Protein AF-A0A9P1FHC2-F1 (afdb_monomer)

Nearest PDB structures (foldseek):
  2kvp-assembly1_A  TM=4.316E-01  e=1.457E+00  Mus musculus
  8i7r-assembly1_Fb  TM=2.548E-01  e=3.098E+00  Mus musculus

Secondary structure (DSSP, 8-state):
-HHHHHHHHHT-HHHHHHHHHHHHHHHHHHHT-TT-HHHHHHHHHHHHHHHHHHHHHHHHH-SS----HHHHHHHHHHHHHHHHHHHHHHHHHTT---TTHHHHHHHHHHHHHHHHHHHHHHHHSPPPPP-------------------------

Radius of gyration: 27.03 Å; Cα contacts (8 Å, |Δi|>4): 101; chains: 1; bounding box: 89×29×69 Å

Organism: NCBI:txid2562237

Foldseek 3Di:
DQVVLVVLCVVPPVLLVVLLVLLVQLLCLLPPPDPPLVVNLVSLVVNLVSLVVVVVSVLSNDPDNDDDCVQNVLSVVLNVLSVLSSVVSVCVVV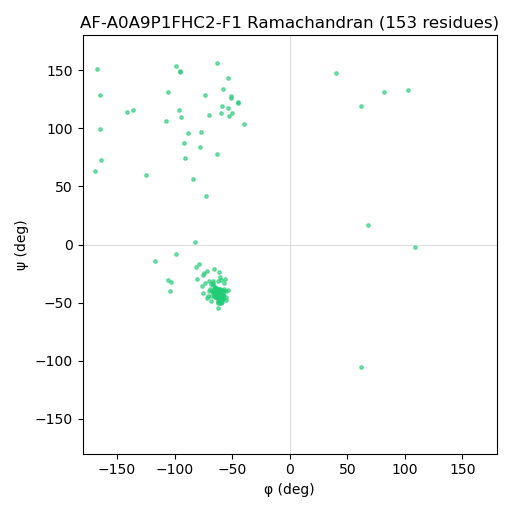VHDDPCSVVSNVCSVVSSVVVNVSSVVSSVDDPPPPPDPPPPPDPPPDDDDDDDDDDDDDD

Structure (mmCIF, N/CA/C/O backbone):
data_AF-A0A9P1FHC2-F1
#
_entry.id   AF-A0A9P1FHC2-F1
#
loop_
_atom_site.group_PDB
_atom_site.id
_atom_site.type_symbol
_atom_site.label_atom_id
_atom_site.label_alt_id
_atom_site.label_comp_id
_atom_site.label_asym_id
_atom_site.label_entity_id
_atom_site.label_seq_id
_atom_site.pdbx_PDB_ins_code
_atom_site.Cartn_x
_atom_site.Cartn_y
_atom_site.Cartn_z
_atom_site.occupancy
_atom_site.B_iso_or_equiv
_atom_site.auth_seq_id
_atom_site.auth_comp_id
_atom_site.auth_asym_id
_atom_site.auth_atom_id
_atom_site.pdbx_PDB_model_num
ATOM 1 N N . MET A 1 1 ? -4.639 -13.588 20.725 1.00 60.31 1 MET A N 1
ATOM 2 C CA . MET A 1 1 ? -4.419 -12.664 19.582 1.00 60.31 1 MET A CA 1
ATOM 3 C C . MET A 1 1 ? -5.123 -11.311 19.720 1.00 60.31 1 MET A C 1
ATOM 5 O O . MET A 1 1 ? -4.512 -10.307 19.380 1.00 60.31 1 MET A O 1
ATOM 9 N N . GLN A 1 2 ? -6.351 -11.233 20.252 1.00 72.12 2 GLN A N 1
ATOM 10 C CA . GLN A 1 2 ? -7.086 -9.958 20.374 1.00 72.12 2 GLN A CA 1
ATOM 11 C C . GLN A 1 2 ? -6.340 -8.868 21.176 1.00 72.12 2 GLN A C 1
ATOM 13 O O . GLN A 1 2 ? -6.355 -7.708 20.778 1.00 72.12 2 GLN A O 1
ATOM 18 N N . ASN A 1 3 ? -5.635 -9.229 22.256 1.00 76.62 3 ASN A N 1
ATOM 19 C CA . ASN A 1 3 ? -4.870 -8.272 23.076 1.00 76.62 3 ASN A CA 1
ATOM 20 C C . ASN A 1 3 ? -3.674 -7.656 22.329 1.00 76.62 3 ASN A C 1
ATOM 22 O O . ASN A 1 3 ? -3.350 -6.493 22.543 1.00 76.62 3 ASN A O 1
ATOM 26 N N . PHE A 1 4 ? -3.044 -8.414 21.426 1.00 78.19 4 PHE A N 1
ATOM 27 C CA . PHE A 1 4 ? -1.965 -7.911 20.574 1.00 78.19 4 PHE A CA 1
ATOM 28 C C . PHE A 1 4 ? -2.505 -6.962 19.501 1.00 78.19 4 PHE A C 1
ATOM 30 O O . PHE A 1 4 ? -1.991 -5.861 19.347 1.00 78.19 4 PHE A O 1
ATOM 37 N N . ALA A 1 5 ? -3.592 -7.344 18.821 1.00 77.62 5 ALA A N 1
ATOM 38 C CA . ALA A 1 5 ? -4.228 -6.494 17.813 1.00 77.62 5 ALA A CA 1
ATOM 39 C C . ALA A 1 5 ? -4.692 -5.151 18.401 1.00 77.62 5 ALA A C 1
ATOM 41 O O . ALA A 1 5 ? -4.514 -4.115 17.771 1.00 77.62 5 ALA A O 1
ATOM 42 N N . LYS A 1 6 ? -5.223 -5.158 19.632 1.00 76.31 6 LYS A N 1
ATOM 43 C CA . LYS A 1 6 ? -5.562 -3.929 20.362 1.00 76.31 6 LYS A CA 1
ATOM 44 C C . LYS A 1 6 ? -4.329 -3.069 20.633 1.00 76.31 6 LYS A C 1
ATOM 46 O O . LYS A 1 6 ? -4.336 -1.925 20.217 1.00 76.31 6 LYS A O 1
ATOM 51 N N . LYS A 1 7 ? -3.238 -3.632 21.173 1.00 80.19 7 LYS A N 1
ATOM 52 C CA . LYS A 1 7 ? -1.978 -2.889 21.382 1.00 80.19 7 LYS A CA 1
ATOM 53 C C . LYS A 1 7 ? -1.420 -2.270 20.096 1.00 80.19 7 LYS A C 1
ATOM 55 O O . LYS A 1 7 ? -0.939 -1.143 20.118 1.00 80.19 7 LYS A O 1
ATOM 60 N N . VAL A 1 8 ? -1.489 -2.993 18.976 1.00 78.31 8 VAL A N 1
ATOM 61 C CA . VAL A 1 8 ? -1.062 -2.473 17.665 1.00 78.31 8 VAL A CA 1
ATOM 62 C C . VAL A 1 8 ? -1.959 -1.320 17.208 1.00 78.31 8 VAL A C 1
ATOM 64 O O . VAL A 1 8 ? -1.466 -0.340 16.663 1.00 78.31 8 VAL A O 1
ATOM 67 N N . LEU A 1 9 ? -3.267 -1.403 17.458 1.00 74.56 9 LEU A N 1
ATOM 68 C CA . LEU A 1 9 ? -4.211 -0.327 17.150 1.00 74.56 9 LEU A CA 1
ATOM 69 C C . LEU A 1 9 ? -4.122 0.853 18.130 1.00 74.56 9 LEU A C 1
ATOM 71 O O . LEU A 1 9 ? -4.421 1.977 17.731 1.00 74.56 9 LEU A O 1
ATOM 75 N N . ASP A 1 10 ? -3.674 0.625 19.365 1.00 78.38 10 ASP A N 1
ATOM 76 C CA . ASP A 1 10 ? -3.486 1.656 20.394 1.00 78.38 10 ASP A CA 1
ATOM 77 C C . ASP A 1 10 ? -2.293 2.567 20.091 1.00 78.38 10 ASP A C 1
ATOM 79 O O . ASP A 1 10 ? -2.286 3.722 20.510 1.00 78.38 10 ASP A O 1
ATOM 83 N N . LEU A 1 11 ? -1.329 2.107 19.279 1.00 79.44 11 LEU A N 1
ATOM 84 C CA . LEU A 1 11 ? -0.333 2.996 18.672 1.00 79.44 11 LEU A CA 1
ATOM 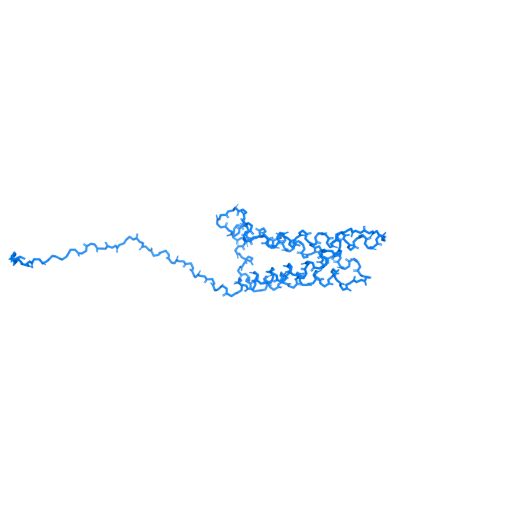85 C C . LEU A 1 11 ? -1.011 4.107 17.859 1.00 79.44 11 LEU A C 1
ATOM 87 O O . LEU A 1 11 ? -0.467 5.200 17.768 1.00 79.44 11 LEU A O 1
ATOM 91 N N . GLY A 1 12 ? -2.199 3.861 17.295 1.00 80.19 12 GLY A N 1
ATOM 92 C CA . GLY A 1 12 ? -3.038 4.876 16.669 1.00 80.19 12 GLY A CA 1
ATOM 93 C C . GLY A 1 12 ? -2.375 5.545 15.466 1.00 80.19 12 GLY A C 1
ATOM 94 O O . GLY A 1 12 ? -2.292 4.970 14.378 1.00 80.19 12 GLY A O 1
ATOM 95 N N . ALA A 1 13 ? -1.930 6.787 15.660 1.00 80.06 13 ALA A N 1
ATOM 96 C CA . ALA A 1 13 ? -1.426 7.649 14.599 1.00 80.06 13 ALA A CA 1
ATOM 97 C C . ALA A 1 13 ? -0.161 7.127 13.885 1.00 80.06 13 ALA A C 1
ATOM 99 O O . ALA A 1 13 ? -0.219 6.974 12.664 1.00 80.06 13 ALA A O 1
ATOM 100 N N . PRO A 1 14 ? 0.956 6.806 14.572 1.00 84.69 14 PRO A N 1
ATOM 101 C CA . PRO A 1 14 ? 2.167 6.267 13.943 1.00 84.69 14 PRO A CA 1
ATOM 102 C C . PRO A 1 14 ? 1.920 5.022 13.084 1.00 84.69 14 PRO A C 1
ATOM 104 O O . PRO A 1 14 ? 2.477 4.911 11.993 1.00 84.69 14 PRO A O 1
ATOM 107 N N . TYR A 1 15 ? 1.042 4.118 13.527 1.00 85.44 15 TYR A N 1
ATOM 108 C CA . TYR A 1 15 ? 0.686 2.917 12.770 1.00 85.44 15 TYR A CA 1
ATOM 109 C C . TYR A 1 15 ? 0.029 3.261 11.425 1.00 85.44 15 TYR A C 1
ATOM 111 O O . TYR A 1 15 ? 0.452 2.798 10.363 1.00 85.44 15 TYR A O 1
ATOM 119 N N . LEU A 1 16 ? -0.989 4.123 11.462 1.00 85.19 16 LEU A N 1
ATOM 120 C CA . LEU A 1 16 ? -1.721 4.527 10.267 1.00 85.19 16 LEU A CA 1
ATOM 121 C C . LEU A 1 16 ? -0.885 5.424 9.337 1.00 85.19 16 LEU A C 1
ATOM 123 O O . LEU A 1 16 ? -1.058 5.351 8.118 1.00 85.19 16 LEU A O 1
ATOM 127 N N . ILE A 1 17 ? 0.033 6.236 9.880 1.00 88.31 17 ILE A N 1
ATOM 128 C CA . ILE A 1 17 ? 1.012 7.000 9.089 1.00 88.31 17 ILE A CA 1
ATOM 129 C C . ILE A 1 17 ? 1.921 6.030 8.332 1.00 88.31 17 ILE A C 1
ATOM 131 O O . ILE A 1 17 ? 2.056 6.167 7.120 1.00 88.31 17 ILE A O 1
ATOM 135 N N . GLY A 1 18 ? 2.473 5.012 9.000 1.00 88.62 18 GLY A N 1
ATOM 136 C CA . GLY A 1 18 ? 3.335 4.014 8.357 1.00 88.62 18 GLY A CA 1
ATOM 137 C C . GLY A 1 18 ? 2.641 3.279 7.207 1.00 88.62 18 GLY A C 1
ATOM 138 O O . GLY A 1 18 ? 3.204 3.145 6.123 1.00 88.62 18 GLY A O 1
ATOM 139 N N . LEU A 1 19 ? 1.380 2.881 7.404 1.00 88.94 19 LEU A N 1
ATOM 140 C CA . LEU A 1 19 ? 0.555 2.272 6.352 1.00 88.94 19 LEU A CA 1
ATOM 141 C C . LEU A 1 19 ? 0.256 3.217 5.186 1.00 88.94 19 LEU A C 1
ATOM 143 O O . LEU A 1 19 ? 0.161 2.793 4.038 1.00 88.94 19 LEU A O 1
ATOM 147 N N . THR A 1 20 ? 0.048 4.494 5.480 1.00 89.19 20 THR A N 1
ATOM 148 C CA . THR A 1 20 ? -0.216 5.517 4.464 1.00 89.19 20 THR A CA 1
ATOM 149 C C . THR A 1 20 ? 1.031 5.758 3.623 1.00 89.19 20 THR A C 1
ATOM 151 O O . THR A 1 20 ? 0.969 5.712 2.396 1.00 89.19 20 THR A O 1
ATOM 154 N N . VAL A 1 21 ? 2.173 5.943 4.286 1.00 93.00 21 VAL A N 1
ATOM 155 C CA . VAL A 1 21 ? 3.474 6.159 3.648 1.00 93.00 21 VAL A CA 1
ATOM 156 C C . VAL A 1 21 ? 3.845 4.964 2.778 1.00 93.00 21 VAL A C 1
ATOM 158 O O . VAL A 1 21 ? 4.249 5.167 1.638 1.00 93.00 21 VAL A O 1
ATOM 161 N N . SER A 1 22 ? 3.651 3.728 3.250 1.00 92.00 22 SER A N 1
ATOM 162 C CA . SER A 1 22 ? 3.985 2.540 2.457 1.00 92.00 22 SER A CA 1
ATOM 163 C C . SER A 1 22 ? 3.138 2.416 1.187 1.00 92.00 22 SER A C 1
ATOM 165 O O . SER A 1 22 ? 3.677 2.112 0.126 1.00 92.00 22 SER A O 1
ATOM 167 N N . LYS A 1 23 ? 1.835 2.721 1.250 1.00 92.69 23 LYS A N 1
ATOM 168 C CA . LYS A 1 23 ? 0.947 2.719 0.074 1.00 92.69 23 LYS A CA 1
ATOM 169 C C . LYS A 1 23 ? 1.329 3.790 -0.946 1.00 92.69 23 LYS A C 1
ATOM 171 O O . LYS A 1 23 ? 1.352 3.511 -2.141 1.00 92.69 23 LYS A O 1
ATOM 176 N N . VAL A 1 24 ? 1.646 5.001 -0.482 1.00 92.88 24 VAL A N 1
ATOM 177 C CA . VAL A 1 24 ? 2.102 6.093 -1.358 1.00 92.88 24 VAL A CA 1
ATOM 178 C C . VAL A 1 24 ? 3.466 5.763 -1.966 1.00 92.88 24 VAL A C 1
ATOM 180 O O . VAL A 1 24 ? 3.664 5.967 -3.160 1.00 92.88 24 VAL A O 1
ATOM 183 N N . ALA A 1 25 ? 4.384 5.190 -1.187 1.00 92.25 25 ALA A N 1
ATOM 184 C CA . ALA A 1 25 ? 5.682 4.752 -1.687 1.00 92.25 25 ALA A CA 1
ATOM 185 C C . ALA A 1 25 ? 5.540 3.669 -2.767 1.00 92.25 25 ALA A C 1
ATOM 187 O O . ALA A 1 25 ? 6.207 3.757 -3.791 1.00 92.25 25 ALA A O 1
ATOM 188 N N . ALA A 1 26 ? 4.640 2.695 -2.590 1.00 89.69 26 ALA A N 1
ATOM 189 C CA . ALA A 1 26 ? 4.369 1.673 -3.601 1.00 89.69 26 ALA A CA 1
ATOM 190 C C . ALA A 1 26 ? 3.718 2.233 -4.874 1.00 89.69 26 ALA A C 1
ATOM 192 O O . ALA A 1 26 ? 4.039 1.777 -5.969 1.00 89.69 26 ALA A O 1
ATOM 193 N N . LEU A 1 27 ? 2.856 3.248 -4.753 1.00 90.62 27 LEU A N 1
ATOM 194 C CA . LEU A 1 27 ? 2.328 3.976 -5.909 1.00 90.62 27 LEU A CA 1
ATOM 195 C C . LEU A 1 27 ? 3.461 4.646 -6.699 1.00 90.62 27 LEU A C 1
ATOM 197 O O . LEU A 1 27 ? 3.571 4.452 -7.904 1.00 90.62 27 LEU A O 1
ATOM 201 N N . LEU A 1 28 ? 4.335 5.391 -6.015 1.00 90.06 28 LEU A N 1
ATOM 202 C CA . LEU A 1 28 ? 5.482 6.044 -6.651 1.00 90.06 28 LEU A CA 1
ATOM 203 C C . LEU A 1 28 ? 6.457 5.021 -7.250 1.00 90.06 28 LEU A C 1
ATOM 205 O O . LEU A 1 28 ? 6.966 5.238 -8.345 1.00 90.06 28 LEU A O 1
ATOM 209 N N . ALA A 1 29 ? 6.677 3.890 -6.573 1.00 87.75 29 ALA A N 1
ATOM 210 C CA . ALA A 1 29 ? 7.480 2.773 -7.067 1.00 87.75 29 ALA A CA 1
ATOM 211 C C . ALA A 1 29 ? 6.950 2.208 -8.394 1.00 87.75 29 ALA A C 1
ATOM 213 O O . ALA A 1 29 ? 7.741 1.954 -9.296 1.00 87.75 29 ALA A O 1
ATOM 214 N N . GLY A 1 30 ? 5.630 2.044 -8.525 1.00 82.12 30 GLY A N 1
ATOM 215 C CA . GLY A 1 30 ? 5.004 1.485 -9.728 1.00 82.12 30 GLY A CA 1
ATOM 216 C C . GLY A 1 30 ? 4.949 2.427 -10.938 1.00 82.12 30 GLY A C 1
ATOM 217 O O . GLY A 1 30 ? 4.881 1.943 -12.072 1.00 82.12 30 GLY A O 1
ATOM 218 N N . GLU A 1 31 ? 4.976 3.744 -10.706 1.00 82.19 31 GLU A N 1
ATOM 219 C CA . GLU A 1 31 ? 4.839 4.770 -11.754 1.00 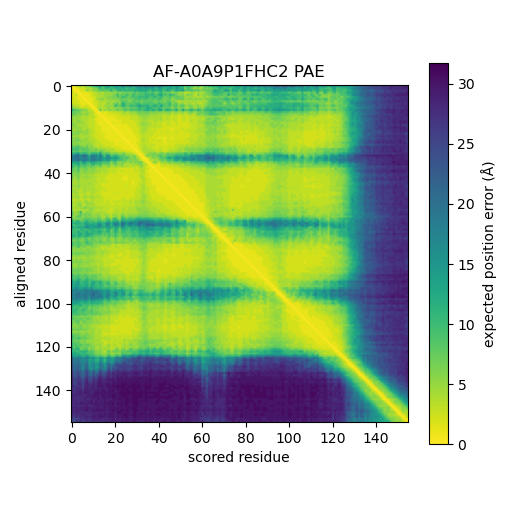82.19 31 GLU A CA 1
ATOM 220 C C . GLU A 1 31 ? 6.166 5.450 -12.134 1.00 82.19 31 GLU A C 1
ATOM 222 O O . GLU A 1 31 ? 6.397 5.738 -13.304 1.00 82.19 31 GLU A O 1
ATOM 227 N N . VAL A 1 32 ? 7.033 5.747 -11.158 1.00 76.56 32 VAL A N 1
ATOM 228 C CA . VAL A 1 32 ? 8.167 6.681 -11.333 1.00 76.56 32 VAL A CA 1
ATOM 229 C C . VAL A 1 32 ? 9.516 5.967 -11.432 1.00 76.56 32 VAL A C 1
ATOM 231 O O . VAL A 1 32 ? 10.415 6.450 -12.116 1.00 76.56 32 VAL A O 1
ATOM 234 N N . TYR A 1 33 ? 9.684 4.813 -10.781 1.00 71.69 33 TYR A N 1
ATOM 235 C CA . TYR A 1 33 ? 10.978 4.121 -10.704 1.00 71.69 33 TYR A CA 1
ATOM 236 C C . TYR A 1 33 ? 11.260 3.235 -11.926 1.00 71.69 33 TYR A C 1
ATOM 238 O O . TYR A 1 33 ? 11.546 2.043 -11.810 1.00 71.69 33 TYR A O 1
ATOM 246 N N . ILE A 1 34 ? 11.227 3.839 -13.113 1.00 63.34 34 ILE A N 1
ATOM 247 C CA . ILE A 1 34 ? 11.702 3.213 -14.348 1.00 63.34 34 ILE A CA 1
ATOM 248 C C . ILE A 1 34 ? 13.236 3.123 -14.260 1.00 63.34 34 ILE A C 1
ATOM 250 O O . ILE A 1 34 ? 13.919 4.143 -14.253 1.00 63.34 34 ILE A O 1
ATOM 254 N N . GLY A 1 35 ? 13.777 1.906 -14.137 1.00 67.00 35 GLY A N 1
ATOM 255 C CA . GLY A 1 35 ? 15.226 1.640 -14.075 1.00 67.00 35 GLY A CA 1
ATOM 256 C C . GLY A 1 35 ? 15.779 1.205 -12.709 1.00 67.00 35 GLY A C 1
ATOM 257 O O . GLY A 1 35 ? 16.963 0.898 -12.607 1.00 67.00 35 GLY A O 1
ATOM 258 N N . MET A 1 36 ? 14.950 1.129 -11.661 1.00 82.88 36 MET A N 1
ATOM 259 C CA . MET A 1 36 ? 15.336 0.605 -10.337 1.00 82.88 36 MET A CA 1
ATOM 260 C C . MET A 1 36 ? 14.405 -0.523 -9.883 1.00 82.88 36 MET A C 1
ATOM 262 O O . MET A 1 36 ? 13.752 -0.456 -8.839 1.00 82.88 36 MET A O 1
ATOM 266 N N . GLU A 1 37 ? 14.355 -1.584 -10.679 1.00 84.69 37 GLU A N 1
ATOM 267 C CA . GLU A 1 37 ? 13.401 -2.687 -10.529 1.00 84.69 37 GLU A CA 1
ATOM 268 C C . GLU A 1 37 ? 13.475 -3.371 -9.162 1.00 84.69 37 GLU A C 1
ATOM 270 O O . GLU A 1 37 ? 12.445 -3.597 -8.531 1.00 84.69 37 GLU A O 1
ATOM 275 N N . SER A 1 38 ? 14.682 -3.658 -8.663 1.00 87.50 38 SER A N 1
ATOM 276 C CA . SER A 1 38 ? 14.868 -4.324 -7.368 1.00 87.50 38 SER A CA 1
ATOM 277 C C . SER A 1 38 ? 14.297 -3.503 -6.212 1.00 87.50 38 SER A C 1
ATOM 279 O O . SER A 1 38 ? 13.645 -4.055 -5.324 1.00 87.50 38 SER A O 1
ATOM 281 N N . LEU A 1 39 ? 14.495 -2.179 -6.235 1.00 88.19 39 LEU A N 1
ATOM 282 C CA . LEU A 1 39 ? 13.943 -1.299 -5.207 1.00 88.19 39 LEU A CA 1
ATOM 283 C C . LEU A 1 39 ? 12.424 -1.184 -5.352 1.00 88.19 39 LEU A C 1
ATOM 285 O O . LEU A 1 39 ? 11.713 -1.294 -4.356 1.00 88.19 39 LEU A O 1
ATOM 289 N N . ALA A 1 40 ? 11.921 -1.011 -6.578 1.00 89.31 40 ALA A N 1
ATOM 290 C CA . ALA A 1 40 ? 10.489 -0.908 -6.831 1.00 89.31 40 ALA A CA 1
ATOM 291 C C . ALA A 1 40 ? 9.746 -2.169 -6.358 1.00 89.31 40 ALA A C 1
ATOM 293 O O . ALA A 1 40 ? 8.782 -2.069 -5.596 1.00 89.31 40 ALA A O 1
ATOM 294 N N . LYS A 1 41 ? 10.253 -3.359 -6.710 1.00 89.56 41 LYS A N 1
ATOM 295 C CA . LYS A 1 41 ? 9.722 -4.651 -6.250 1.00 89.56 41 LYS A CA 1
ATOM 296 C C . LYS A 1 41 ? 9.751 -4.761 -4.728 1.00 89.56 41 LYS A C 1
ATOM 298 O O . LYS A 1 41 ? 8.741 -5.131 -4.135 1.00 89.56 41 LYS A O 1
ATOM 303 N N . PHE A 1 42 ? 10.863 -4.397 -4.084 1.00 92.56 42 PHE A N 1
ATOM 304 C CA . PHE A 1 42 ? 10.968 -4.422 -2.622 1.00 92.56 42 PHE A CA 1
ATOM 305 C C . PHE A 1 42 ? 9.923 -3.519 -1.949 1.00 92.56 42 PHE A C 1
ATOM 307 O O . PHE A 1 42 ? 9.227 -3.957 -1.032 1.00 92.56 42 PHE A O 1
ATOM 314 N N . VAL A 1 43 ? 9.764 -2.282 -2.426 1.00 93.19 43 VAL A N 1
ATOM 315 C CA . VAL A 1 43 ? 8.802 -1.318 -1.869 1.00 93.19 43 VAL A CA 1
ATOM 316 C C . VAL A 1 43 ? 7.360 -1.794 -2.067 1.00 93.19 43 VAL A C 1
ATOM 318 O O . VAL A 1 43 ? 6.565 -1.741 -1.125 1.00 93.19 43 VAL A O 1
ATOM 321 N N . ILE A 1 44 ? 7.019 -2.308 -3.253 1.00 92.50 44 ILE A N 1
ATOM 322 C CA . ILE A 1 44 ? 5.681 -2.846 -3.544 1.00 92.50 44 ILE A CA 1
ATOM 323 C C . ILE A 1 44 ? 5.395 -4.083 -2.679 1.00 92.50 44 ILE A C 1
ATOM 325 O O . ILE A 1 44 ? 4.328 -4.170 -2.069 1.00 92.50 44 ILE A O 1
ATOM 329 N N . ALA A 1 45 ? 6.352 -5.008 -2.555 1.00 93.19 45 ALA A N 1
ATOM 330 C CA . ALA A 1 45 ? 6.222 -6.190 -1.702 1.00 93.19 45 ALA A CA 1
ATOM 331 C C . ALA A 1 45 ? 6.031 -5.812 -0.225 1.00 93.19 45 ALA A C 1
ATOM 333 O O . ALA A 1 45 ? 5.172 -6.371 0.460 1.00 93.19 45 ALA A O 1
ATOM 334 N N . LEU A 1 46 ? 6.773 -4.816 0.264 1.00 93.94 46 LEU A N 1
ATOM 335 C CA . LEU A 1 46 ? 6.615 -4.312 1.625 1.00 93.94 46 LEU A CA 1
ATOM 336 C C . LEU A 1 46 ? 5.217 -3.712 1.842 1.00 93.94 46 LEU A C 1
ATOM 338 O O . LEU A 1 46 ? 4.573 -3.997 2.853 1.00 93.94 46 LEU A O 1
ATOM 342 N N . ALA A 1 47 ? 4.709 -2.924 0.893 1.00 93.50 47 ALA A N 1
ATOM 343 C CA . ALA A 1 47 ? 3.363 -2.361 0.974 1.00 93.50 47 ALA A CA 1
ATOM 344 C C . ALA A 1 47 ? 2.264 -3.437 0.924 1.00 93.50 47 ALA A C 1
ATOM 346 O O . ALA A 1 47 ? 1.279 -3.333 1.664 1.00 93.50 47 ALA A O 1
ATOM 347 N N . LEU A 1 48 ? 2.442 -4.489 0.117 1.00 93.31 48 LEU A N 1
ATOM 348 C CA . LEU A 1 48 ? 1.565 -5.664 0.080 1.00 93.31 48 LEU A CA 1
ATOM 349 C C . LEU A 1 48 ? 1.498 -6.359 1.439 1.00 93.31 48 LEU A C 1
ATOM 351 O O . LEU A 1 48 ? 0.404 -6.606 1.956 1.00 93.31 48 LEU A O 1
ATOM 355 N N . LEU A 1 49 ? 2.657 -6.628 2.043 1.00 93.81 49 LEU A N 1
ATOM 356 C CA . LEU A 1 49 ? 2.748 -7.265 3.356 1.00 93.81 49 LEU A CA 1
ATOM 357 C C . LEU A 1 49 ? 2.098 -6.409 4.441 1.00 93.81 49 LEU A C 1
ATOM 359 O O . LEU A 1 49 ? 1.281 -6.913 5.209 1.00 93.81 49 LEU A O 1
ATOM 363 N N . LEU A 1 50 ? 2.397 -5.109 4.475 1.00 93.25 50 LEU A N 1
ATOM 364 C CA . LEU A 1 50 ? 1.827 -4.190 5.461 1.00 93.25 50 LEU A CA 1
ATOM 365 C C . LEU A 1 50 ? 0.307 -4.052 5.308 1.00 93.25 50 LEU A C 1
ATOM 367 O O . LEU A 1 50 ? -0.413 -4.068 6.305 1.00 93.25 50 LEU A O 1
ATOM 371 N N . THR A 1 51 ? -0.197 -3.972 4.074 1.00 91.56 51 THR A N 1
ATOM 372 C CA . THR A 1 51 ? -1.643 -3.891 3.809 1.00 91.56 51 THR A CA 1
ATOM 373 C C . THR A 1 51 ? -2.352 -5.191 4.195 1.00 91.56 51 THR A C 1
ATOM 375 O O . THR A 1 51 ? -3.416 -5.158 4.815 1.00 91.56 51 THR A O 1
ATOM 378 N N . SER A 1 52 ? -1.742 -6.340 3.901 1.00 92.19 52 SER A N 1
ATOM 379 C CA . SER A 1 52 ? -2.258 -7.656 4.297 1.00 92.19 52 SER A CA 1
ATOM 380 C C . SER A 1 52 ? -2.280 -7.812 5.817 1.00 92.19 52 SER A C 1
ATOM 382 O O . SER A 1 52 ? -3.287 -8.229 6.392 1.00 92.19 52 SER A O 1
ATOM 384 N N . PHE A 1 53 ? -1.199 -7.407 6.485 1.00 90.88 53 PHE A N 1
ATOM 385 C CA . PHE A 1 53 ? -1.104 -7.409 7.938 1.00 90.8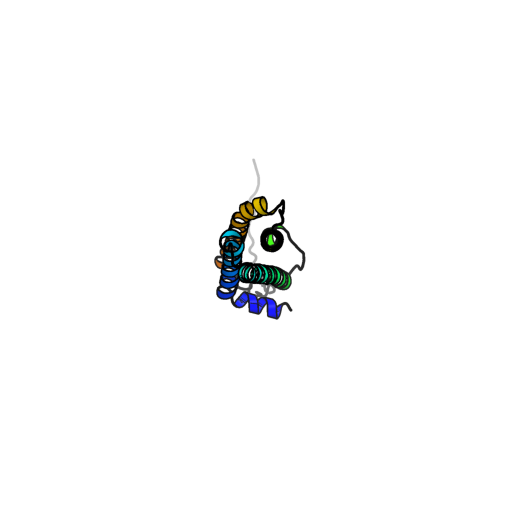8 53 PHE A CA 1
ATOM 386 C C . PHE A 1 53 ? -2.175 -6.515 8.576 1.00 90.88 53 PHE A C 1
ATOM 388 O O . PHE A 1 53 ? -2.849 -6.947 9.507 1.00 90.88 53 PHE A O 1
ATOM 395 N N . ASP A 1 54 ? -2.409 -5.311 8.049 1.00 89.00 54 ASP A N 1
ATOM 396 C CA . ASP A 1 54 ? -3.471 -4.415 8.525 1.00 89.00 54 ASP A CA 1
ATOM 397 C C . ASP A 1 54 ? -4.874 -5.025 8.389 1.00 89.00 54 ASP A C 1
ATOM 399 O O . ASP A 1 54 ? -5.707 -4.904 9.291 1.00 89.00 54 ASP A O 1
ATOM 403 N N . ILE A 1 55 ? -5.145 -5.751 7.304 1.00 87.62 55 ILE A N 1
ATOM 404 C CA . ILE A 1 55 ? -6.397 -6.499 7.156 1.00 87.62 55 ILE A CA 1
ATOM 405 C C . ILE A 1 55 ? -6.532 -7.564 8.261 1.00 87.62 55 ILE A C 1
ATOM 407 O O . ILE A 1 55 ? -7.585 -7.644 8.903 1.00 87.62 55 ILE A O 1
ATOM 411 N N . VAL A 1 56 ? -5.475 -8.340 8.526 1.00 88.62 56 VAL A N 1
ATOM 412 C CA . VAL A 1 56 ? -5.463 -9.378 9.573 1.00 88.62 56 VAL A CA 1
ATOM 413 C C . VAL A 1 56 ? -5.632 -8.770 10.965 1.00 88.62 56 VAL A C 1
ATOM 415 O O . VAL A 1 56 ? -6.461 -9.246 11.739 1.00 88.62 56 VAL A O 1
ATOM 418 N N . VAL A 1 57 ? -4.915 -7.688 11.279 1.00 85.25 57 VAL A N 1
ATOM 419 C CA . VAL A 1 57 ? -5.030 -6.969 12.559 1.00 85.25 57 VAL A CA 1
ATOM 420 C C . VAL A 1 57 ? -6.457 -6.466 12.765 1.00 85.25 57 VAL A C 1
ATOM 422 O O . VAL A 1 57 ? -7.035 -6.670 13.835 1.00 85.25 57 VAL A O 1
ATOM 425 N N . ARG A 1 58 ? -7.080 -5.885 11.733 1.00 81.50 58 ARG A N 1
ATOM 426 C CA . ARG A 1 58 ? -8.474 -5.422 11.804 1.00 81.50 58 ARG A CA 1
ATOM 427 C C . ARG A 1 58 ? -9.470 -6.558 11.982 1.00 81.50 58 ARG A C 1
ATOM 429 O O . ARG A 1 58 ? -10.424 -6.411 12.747 1.00 81.50 58 ARG A O 1
ATOM 436 N N . MET A 1 59 ? -9.259 -7.686 11.310 1.00 82.81 59 MET A N 1
ATOM 437 C CA . MET A 1 59 ? -10.086 -8.875 11.515 1.00 82.81 59 MET A CA 1
ATOM 438 C C . MET A 1 59 ? -9.928 -9.437 12.929 1.00 82.81 59 MET A C 1
ATOM 440 O O . MET A 1 59 ? -10.927 -9.756 13.570 1.00 82.81 59 MET A O 1
ATOM 444 N N . ALA A 1 60 ? -8.698 -9.494 13.444 1.00 83.31 60 ALA A N 1
ATOM 445 C CA . ALA A 1 60 ? -8.402 -9.962 14.794 1.00 83.31 60 ALA A CA 1
ATOM 446 C C . ALA A 1 60 ? -8.965 -9.034 15.884 1.00 83.31 60 ALA A C 1
ATOM 448 O O . ALA A 1 60 ? -9.332 -9.511 16.956 1.00 83.31 60 ALA A O 1
ATOM 449 N N . ALA A 1 61 ? -9.059 -7.727 15.624 1.00 80.31 61 ALA A N 1
ATOM 450 C CA . ALA A 1 61 ? -9.649 -6.754 16.543 1.00 80.31 61 ALA A CA 1
ATOM 451 C C . ALA A 1 61 ? -11.190 -6.695 16.486 1.00 80.31 61 ALA A C 1
ATOM 453 O O . ALA A 1 61 ? -11.829 -6.196 17.416 1.00 80.31 61 ALA A O 1
ATOM 454 N N . SER A 1 62 ? -11.814 -7.191 15.413 1.00 77.81 62 SER A N 1
ATOM 455 C CA . SER A 1 62 ? -13.271 -7.177 15.249 1.00 77.81 62 SER A CA 1
ATOM 456 C C . SER A 1 62 ? -13.951 -8.211 16.155 1.00 77.81 62 SER A C 1
ATOM 458 O O . SER A 1 62 ? -13.641 -9.398 16.094 1.00 77.81 62 SER A O 1
ATOM 460 N N . ARG A 1 63 ? -14.962 -7.794 16.941 1.00 69.44 63 ARG A N 1
ATOM 461 C CA . ARG A 1 63 ? -15.785 -8.717 17.762 1.00 69.44 63 ARG A CA 1
ATOM 462 C C . ARG A 1 63 ? -16.510 -9.780 16.934 1.00 69.44 63 ARG A C 1
ATOM 464 O O . ARG A 1 63 ? -16.769 -10.866 17.432 1.00 69.44 63 ARG A O 1
ATOM 471 N N . LYS A 1 64 ? -16.867 -9.463 15.685 1.00 70.31 64 LYS A N 1
ATOM 472 C CA . LYS A 1 64 ? -17.426 -10.425 14.728 1.00 70.31 64 LYS A CA 1
ATOM 473 C C . LYS A 1 64 ? -16.339 -10.712 13.696 1.00 70.31 64 LYS A C 1
ATOM 475 O O . LYS A 1 64 ? -16.073 -9.855 12.853 1.00 70.31 64 LYS A O 1
ATOM 480 N N . GLN A 1 65 ? -15.718 -11.890 13.765 1.00 66.56 65 GLN A N 1
ATOM 481 C CA . GLN A 1 65 ? -14.692 -12.372 12.822 1.00 66.56 65 GLN A CA 1
ATOM 482 C C . GLN A 1 65 ? -15.285 -12.761 11.453 1.00 66.56 65 GLN A C 1
ATOM 484 O O . GLN A 1 65 ? -14.954 -13.795 10.886 1.00 66.56 65 GLN A O 1
ATOM 489 N N . ARG A 1 66 ? -16.221 -11.969 10.924 1.00 75.75 66 ARG A N 1
ATOM 490 C CA . ARG A 1 66 ? -16.798 -12.202 9.599 1.00 75.75 66 ARG A CA 1
ATOM 491 C C . ARG A 1 66 ? -16.238 -11.186 8.623 1.00 75.75 66 ARG A C 1
ATOM 493 O O . ARG A 1 66 ? -16.250 -9.985 8.906 1.00 75.75 66 ARG A O 1
ATOM 500 N N . TRP A 1 67 ? -15.774 -11.683 7.482 1.00 74.56 67 TRP A N 1
ATOM 501 C CA . TRP A 1 67 ? -15.346 -10.852 6.369 1.00 74.56 67 TRP A CA 1
ATOM 502 C C . TRP A 1 67 ? -16.497 -9.946 5.927 1.00 74.56 67 TRP A C 1
ATOM 504 O O . TRP A 1 67 ? -17.637 -10.389 5.792 1.00 74.56 67 TRP A O 1
ATOM 514 N N . ASN A 1 68 ? -16.208 -8.663 5.728 1.00 78.50 68 ASN A N 1
ATOM 515 C CA . ASN A 1 68 ? -17.182 -7.700 5.236 1.00 78.50 68 ASN A CA 1
ATOM 516 C C . ASN A 1 68 ? -16.528 -6.822 4.168 1.00 78.50 68 ASN A C 1
ATOM 518 O O . ASN A 1 68 ? -15.615 -6.045 4.468 1.00 78.50 68 ASN A O 1
ATOM 522 N N . PHE A 1 69 ? -17.030 -6.929 2.937 1.00 78.56 69 PHE A N 1
ATOM 523 C CA . PHE A 1 69 ? -16.561 -6.147 1.794 1.00 78.56 69 PHE A CA 1
ATOM 524 C C . PHE A 1 69 ? -16.644 -4.638 2.037 1.00 78.56 69 PHE A C 1
ATOM 526 O O . PHE A 1 69 ? -15.736 -3.918 1.639 1.00 78.56 69 PHE A O 1
ATOM 533 N N . ALA A 1 70 ? -17.634 -4.155 2.790 1.00 77.38 70 ALA A N 1
ATOM 534 C CA . ALA A 1 70 ? -17.745 -2.734 3.116 1.00 77.38 70 ALA A CA 1
ATOM 535 C C . ALA A 1 70 ? -16.594 -2.220 4.005 1.00 77.38 70 ALA A C 1
ATOM 537 O O . ALA A 1 70 ? -16.342 -1.020 4.054 1.00 77.38 70 ALA A O 1
ATOM 538 N N . LYS A 1 71 ? -15.896 -3.106 4.734 1.00 75.44 71 LYS A N 1
ATOM 539 C CA . LYS A 1 71 ? -14.814 -2.729 5.664 1.00 75.44 71 LYS A CA 1
ATOM 540 C C . LYS A 1 71 ? -13.411 -2.994 5.128 1.00 75.44 71 LYS A C 1
ATOM 542 O O . LYS A 1 71 ? -12.480 -2.283 5.512 1.00 75.44 71 LYS A O 1
ATOM 547 N N . HIS A 1 72 ? -13.261 -4.035 4.312 1.00 83.50 72 HIS A N 1
ATOM 548 C CA . HIS A 1 72 ? -11.962 -4.514 3.830 1.00 83.50 72 HIS A CA 1
ATOM 549 C C . HIS A 1 72 ? -11.808 -4.416 2.311 1.00 83.50 72 HIS A C 1
ATOM 551 O O . HIS A 1 72 ? -10.685 -4.493 1.828 1.00 83.50 72 HIS A O 1
ATOM 557 N N . GLY A 1 73 ? -12.899 -4.201 1.565 1.00 85.56 73 GLY A N 1
AT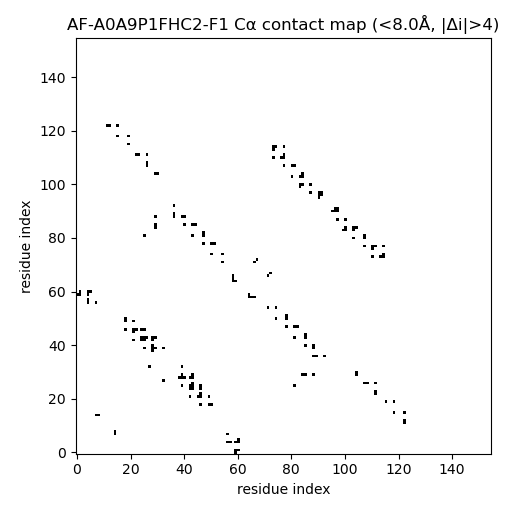OM 558 C CA . GLY A 1 73 ? -12.921 -4.303 0.106 1.00 85.56 73 GLY A CA 1
ATOM 559 C C . GLY A 1 73 ? -11.891 -3.418 -0.585 1.00 85.56 73 GLY A C 1
ATOM 560 O O . GLY A 1 73 ? -11.161 -3.905 -1.438 1.00 85.56 73 GLY A O 1
ATOM 561 N N . THR A 1 74 ? -11.755 -2.156 -0.171 1.00 87.50 74 THR A N 1
ATOM 562 C CA . THR A 1 74 ? -10.764 -1.245 -0.763 1.00 87.50 74 THR A CA 1
ATOM 563 C C . THR A 1 74 ? -9.331 -1.739 -0.573 1.00 87.50 74 THR A C 1
ATOM 565 O O . THR A 1 74 ? -8.537 -1.681 -1.505 1.00 87.50 74 THR A O 1
ATOM 568 N N . ASP A 1 75 ? -8.990 -2.255 0.610 1.00 87.31 75 ASP A N 1
ATOM 569 C CA . ASP A 1 75 ? -7.637 -2.751 0.883 1.00 87.31 75 ASP A CA 1
ATOM 570 C C . ASP A 1 75 ? -7.369 -4.083 0.178 1.00 87.31 75 ASP A C 1
ATOM 572 O O . ASP A 1 75 ? -6.258 -4.323 -0.279 1.00 87.31 75 ASP A O 1
ATOM 576 N N . THR A 1 76 ? -8.393 -4.926 0.026 1.00 89.75 76 THR A N 1
ATOM 577 C CA . THR A 1 76 ? -8.309 -6.150 -0.779 1.00 89.75 76 THR A CA 1
ATOM 578 C C . THR A 1 76 ? -8.087 -5.836 -2.255 1.00 89.75 76 THR A C 1
ATOM 580 O O . THR A 1 76 ? -7.225 -6.446 -2.878 1.00 89.75 76 THR A O 1
ATOM 583 N N . ILE A 1 77 ? -8.809 -4.854 -2.806 1.00 91.00 77 ILE A N 1
ATOM 584 C CA . ILE A 1 77 ? -8.597 -4.377 -4.180 1.00 91.00 77 ILE A CA 1
ATOM 585 C C . ILE A 1 77 ? -7.170 -3.844 -4.334 1.00 91.00 77 ILE A C 1
ATOM 587 O O . ILE A 1 77 ? -6.499 -4.175 -5.303 1.00 91.00 77 ILE A O 1
ATOM 591 N N . LEU A 1 78 ? -6.672 -3.079 -3.361 1.00 90.38 78 LEU A N 1
ATOM 592 C CA . LEU A 1 78 ? -5.294 -2.583 -3.358 1.00 90.38 78 LEU A CA 1
ATOM 593 C C . LEU A 1 78 ? -4.247 -3.690 -3.359 1.00 90.38 78 LEU A C 1
ATOM 595 O O . LEU A 1 78 ? -3.261 -3.566 -4.074 1.00 90.38 78 LEU A O 1
ATOM 599 N N . ILE A 1 79 ? -4.461 -4.762 -2.594 1.00 92.69 79 ILE A N 1
ATOM 600 C CA . ILE A 1 79 ? -3.575 -5.930 -2.622 1.00 92.69 79 ILE A CA 1
ATOM 601 C C . ILE A 1 79 ? -3.535 -6.514 -4.033 1.00 92.69 79 ILE A C 1
ATOM 603 O O . ILE A 1 79 ? -2.456 -6.697 -4.580 1.00 92.69 79 ILE A O 1
ATOM 607 N N . VAL A 1 80 ? -4.696 -6.726 -4.656 1.00 92.88 80 VAL A N 1
ATOM 608 C CA . VAL A 1 80 ? -4.762 -7.259 -6.025 1.00 92.88 80 VAL A CA 1
ATOM 609 C C . VAL A 1 80 ? -4.056 -6.331 -7.016 1.00 92.88 80 VAL A C 1
ATOM 611 O O . VAL A 1 80 ? -3.251 -6.793 -7.820 1.00 92.88 80 VAL A O 1
ATOM 614 N N . LEU A 1 81 ? -4.304 -5.021 -6.944 1.00 91.81 81 LEU A N 1
ATOM 615 C CA . LEU A 1 81 ? -3.676 -4.051 -7.842 1.00 91.81 81 LEU A CA 1
ATOM 616 C C . LEU A 1 81 ? -2.157 -3.992 -7.644 1.00 91.81 81 LEU A C 1
ATOM 618 O O . LEU A 1 81 ? -1.428 -4.008 -8.630 1.00 91.81 81 LEU A O 1
ATOM 622 N N . PHE A 1 82 ? -1.663 -3.977 -6.403 1.00 91.50 82 PHE A N 1
ATOM 623 C CA . PHE A 1 82 ? -0.224 -4.010 -6.136 1.00 91.50 82 PHE A CA 1
ATOM 624 C C . PHE A 1 82 ? 0.427 -5.314 -6.594 1.00 91.50 82 PHE A C 1
ATOM 626 O O . PHE A 1 82 ? 1.537 -5.257 -7.110 1.00 91.50 82 PHE A O 1
ATOM 633 N N . SER A 1 83 ? -0.243 -6.463 -6.468 1.00 91.56 83 SER A N 1
ATOM 634 C CA . SER A 1 83 ? 0.255 -7.725 -7.028 1.00 91.56 83 SER A CA 1
ATOM 635 C C . SER A 1 83 ? 0.374 -7.653 -8.550 1.00 91.56 83 SER A C 1
ATOM 637 O O . SER A 1 83 ? 1.409 -8.016 -9.093 1.00 91.56 83 SER A O 1
ATOM 639 N N . ILE A 1 84 ? -0.627 -7.094 -9.238 1.00 90.94 84 ILE A N 1
ATOM 640 C CA . ILE A 1 84 ? -0.553 -6.913 -10.693 1.00 90.94 84 ILE A CA 1
ATOM 641 C C . ILE A 1 84 ? 0.585 -5.951 -11.062 1.00 90.94 84 ILE A C 1
ATOM 643 O O . ILE A 1 84 ? 1.321 -6.220 -12.004 1.00 90.94 84 ILE A O 1
ATOM 647 N N . VAL A 1 85 ? 0.769 -4.846 -10.330 1.00 88.81 85 VAL A N 1
ATOM 648 C CA . VAL A 1 85 ? 1.891 -3.923 -10.584 1.00 88.81 85 VAL A CA 1
ATOM 649 C C . VAL A 1 85 ? 3.242 -4.580 -10.304 1.00 88.81 85 VAL A C 1
ATOM 651 O O . VAL A 1 85 ? 4.183 -4.358 -11.058 1.00 88.81 85 VAL A O 1
ATOM 654 N N . PHE A 1 86 ? 3.344 -5.420 -9.276 1.00 89.94 86 PHE A N 1
ATOM 655 C CA . PHE A 1 86 ? 4.552 -6.194 -8.996 1.00 89.94 86 PHE A CA 1
ATOM 656 C C . PHE A 1 86 ? 4.929 -7.102 -10.177 1.00 89.94 86 PHE A C 1
ATOM 658 O O . PHE A 1 86 ? 6.089 -7.120 -10.605 1.00 89.94 86 PHE A O 1
ATOM 665 N N . ASP A 1 87 ? 3.942 -7.793 -10.750 1.00 89.00 87 ASP A N 1
ATOM 666 C CA . ASP A 1 87 ? 4.137 -8.609 -11.949 1.00 89.00 87 ASP A CA 1
ATOM 667 C C . ASP A 1 87 ? 4.519 -7.737 -13.146 1.00 89.00 87 ASP A C 1
ATOM 669 O O . ASP A 1 87 ? 5.450 -8.068 -13.868 1.00 89.00 87 ASP A O 1
ATOM 673 N N . CYS A 1 88 ? 3.888 -6.574 -13.317 1.00 87.44 88 CYS A N 1
ATOM 674 C CA . CYS A 1 88 ? 4.211 -5.631 -14.388 1.00 87.44 88 CYS A CA 1
ATOM 675 C C . CYS A 1 88 ? 5.656 -5.143 -14.365 1.00 87.44 88 CYS A C 1
ATOM 677 O O . CYS A 1 88 ? 6.299 -5.119 -15.411 1.00 87.44 88 CYS A O 1
ATOM 679 N N . VAL A 1 89 ? 6.176 -4.799 -13.183 1.00 85.06 89 VAL A N 1
ATOM 680 C CA . VAL A 1 89 ? 7.587 -4.416 -13.015 1.00 85.06 89 VAL A CA 1
ATOM 681 C C . VAL A 1 89 ? 8.508 -5.580 -13.394 1.00 85.06 89 VAL A C 1
ATOM 683 O O . VAL A 1 89 ? 9.605 -5.360 -13.891 1.00 85.06 89 VAL A O 1
ATOM 686 N N . SER A 1 90 ? 8.073 -6.826 -13.192 1.00 84.00 90 SER A N 1
ATOM 687 C CA . SER A 1 90 ? 8.824 -8.005 -13.638 1.00 84.00 90 SER A CA 1
ATOM 688 C C . SER A 1 90 ? 8.714 -8.226 -15.148 1.00 84.00 90 SER A C 1
ATOM 690 O O . SER A 1 90 ? 9.723 -8.479 -15.790 1.00 84.00 90 SER A O 1
ATOM 692 N N . CYS A 1 91 ? 7.530 -8.051 -15.736 1.00 83.44 91 CYS A N 1
ATOM 693 C CA . CYS A 1 91 ? 7.340 -8.204 -17.175 1.00 83.44 91 CYS A CA 1
ATOM 694 C C . CYS A 1 91 ? 8.164 -7.196 -17.984 1.00 83.44 91 CYS A C 1
ATOM 696 O O . CYS A 1 91 ? 8.750 -7.573 -18.997 1.00 83.44 91 CYS A O 1
ATOM 698 N N . GLU A 1 92 ? 8.191 -5.930 -17.548 1.00 79.44 92 GLU A N 1
ATOM 699 C CA . GLU A 1 92 ? 8.954 -4.861 -18.203 1.00 79.44 92 GLU A CA 1
ATOM 700 C C . GLU A 1 92 ? 10.463 -5.124 -18.143 1.00 79.44 92 GLU A C 1
ATOM 702 O O . GLU A 1 92 ? 11.140 -4.914 -19.149 1.00 79.44 92 GLU A O 1
ATOM 707 N N . ALA A 1 93 ? 10.960 -5.658 -17.022 1.00 78.00 93 ALA A N 1
ATOM 708 C CA . ALA A 1 93 ? 12.350 -6.094 -16.870 1.00 78.00 93 ALA A CA 1
ATOM 709 C C . ALA A 1 93 ? 12.744 -7.160 -17.900 1.00 78.00 93 ALA A C 1
ATOM 711 O O . ALA A 1 93 ? 13.799 -7.090 -18.526 1.00 78.00 93 ALA A O 1
ATOM 712 N N . ASP A 1 94 ? 11.849 -8.125 -18.115 1.00 79.56 94 ASP A N 1
ATOM 713 C CA . ASP A 1 94 ? 12.057 -9.240 -19.039 1.00 79.56 94 ASP A CA 1
ATOM 714 C C . ASP A 1 94 ? 11.753 -8.864 -20.507 1.00 79.56 94 ASP A C 1
ATOM 716 O O . ASP A 1 94 ? 11.803 -9.715 -21.397 1.00 79.56 94 ASP A O 1
ATOM 720 N N . GLY A 1 95 ? 11.396 -7.602 -20.788 1.00 75.44 95 GLY A N 1
ATOM 721 C CA . GLY A 1 95 ? 11.022 -7.130 -22.128 1.00 75.44 95 GLY A CA 1
ATOM 722 C C . GLY A 1 95 ? 9.698 -7.706 -22.651 1.00 75.44 95 GLY A C 1
ATOM 723 O O . GLY A 1 95 ? 9.420 -7.656 -23.852 1.00 75.44 95 GLY A O 1
ATOM 724 N N . SER A 1 96 ? 8.869 -8.264 -21.767 1.00 76.25 96 SER A N 1
ATOM 725 C CA . SER A 1 96 ? 7.592 -8.898 -22.099 1.00 76.25 96 SER A CA 1
ATOM 726 C C . SER A 1 96 ? 6.409 -7.934 -21.940 1.00 76.25 96 SER A C 1
ATOM 728 O O . SER A 1 96 ? 6.402 -7.028 -21.107 1.00 76.25 96 SER A O 1
ATOM 730 N N . THR A 1 97 ? 5.364 -8.111 -22.755 1.00 68.56 97 THR A N 1
ATOM 731 C CA . THR A 1 97 ? 4.176 -7.242 -22.723 1.00 68.56 97 THR A CA 1
ATOM 732 C C . THR A 1 97 ? 3.074 -7.830 -21.846 1.00 68.56 97 THR A C 1
ATOM 734 O O . THR A 1 97 ? 2.394 -8.787 -22.216 1.00 68.56 97 THR A O 1
ATOM 737 N N . CYS A 1 98 ? 2.830 -7.203 -20.695 1.00 78.38 98 CYS A N 1
ATOM 738 C CA . CYS A 1 98 ? 1.754 -7.594 -19.788 1.00 78.38 98 CYS A CA 1
ATOM 739 C C . CYS A 1 98 ? 0.489 -6.745 -20.017 1.00 78.38 98 CYS A C 1
ATOM 741 O O . CYS A 1 98 ? 0.464 -5.527 -19.833 1.00 78.38 98 CYS A O 1
ATOM 743 N N . ARG A 1 99 ? -0.595 -7.413 -20.450 1.00 77.44 99 ARG A N 1
ATOM 744 C CA . ARG A 1 99 ? -1.832 -6.784 -20.972 1.00 77.44 99 ARG A CA 1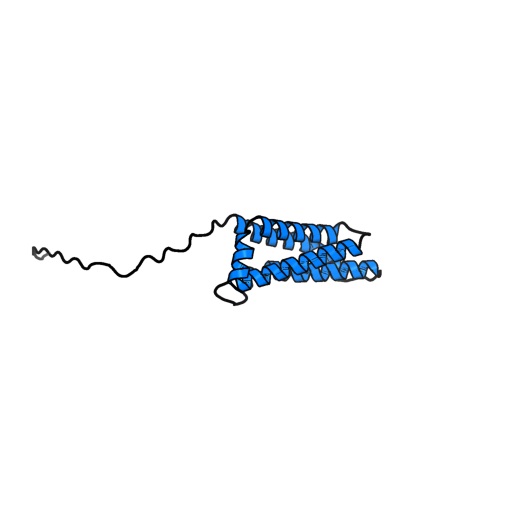
ATOM 745 C C . ARG A 1 99 ? -2.564 -5.887 -19.972 1.00 77.44 99 ARG A C 1
ATOM 747 O O . ARG A 1 99 ? -3.293 -4.990 -20.385 1.00 77.44 99 ARG A O 1
ATOM 754 N N . TYR A 1 100 ? -2.368 -6.106 -18.675 1.00 82.12 100 TYR A N 1
ATOM 755 C CA . TYR A 1 100 ? -3.103 -5.398 -17.625 1.00 82.12 100 TYR A CA 1
ATOM 756 C C . TYR A 1 100 ? -2.331 -4.225 -17.013 1.00 82.12 100 TYR A C 1
ATOM 758 O O . TYR A 1 100 ? -2.925 -3.426 -16.296 1.00 82.12 100 TYR A O 1
ATOM 766 N N . CYS A 1 101 ? -1.047 -4.048 -17.337 1.00 84.31 101 CYS A N 1
ATOM 767 C CA . CYS A 1 101 ? -0.198 -3.060 -16.665 1.00 84.31 101 CYS A CA 1
ATOM 768 C C . CYS A 1 101 ? -0.673 -1.629 -16.852 1.00 84.31 101 CYS A C 1
ATOM 770 O O . CYS A 1 101 ? -0.768 -0.870 -15.891 1.00 84.31 101 CYS A O 1
ATOM 772 N N . ARG A 1 102 ? -1.063 -1.275 -18.078 1.00 83.31 102 ARG A N 1
ATOM 773 C CA . ARG A 1 102 ? -1.550 0.072 -18.380 1.00 83.31 102 ARG A CA 1
ATOM 774 C C . ARG A 1 102 ? -2.863 0.391 -17.664 1.00 83.31 102 ARG A C 1
ATOM 776 O O . ARG A 1 102 ? -3.028 1.498 -17.163 1.00 83.31 102 ARG A O 1
ATOM 783 N N . ALA A 1 103 ? -3.786 -0.569 -17.606 1.00 86.94 103 ALA A N 1
ATOM 784 C CA . ALA 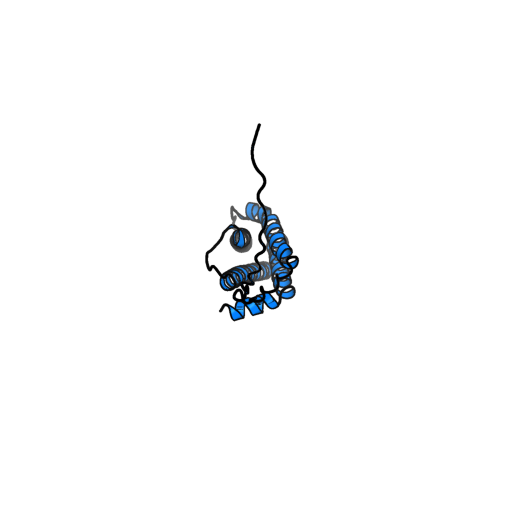A 1 103 ? -5.064 -0.385 -16.922 1.00 86.94 103 ALA A CA 1
ATOM 785 C C . ALA A 1 103 ? -4.868 -0.269 -15.403 1.00 86.94 103 ALA A C 1
ATOM 787 O O . ALA A 1 103 ? -5.422 0.632 -14.776 1.00 86.94 103 ALA A O 1
ATOM 788 N N . THR A 1 104 ? -4.028 -1.129 -14.824 1.00 85.75 104 THR A N 1
ATOM 789 C CA . THR A 1 104 ? -3.721 -1.114 -13.391 1.00 85.75 104 THR A CA 1
ATOM 790 C C . THR A 1 104 ? -3.030 0.179 -12.973 1.00 85.75 104 THR A C 1
ATOM 792 O O . THR A 1 104 ? -3.455 0.766 -11.983 1.00 85.75 104 THR A O 1
ATOM 795 N N . ARG A 1 105 ? -2.047 0.674 -13.740 1.00 85.00 105 ARG A N 1
ATOM 796 C CA . ARG A 1 105 ? -1.384 1.970 -13.489 1.00 85.00 105 ARG A CA 1
ATOM 797 C C . ARG A 1 105 ? -2.377 3.132 -13.419 1.00 85.00 105 ARG A C 1
ATOM 799 O O . ARG A 1 105 ? -2.324 3.960 -12.520 1.00 85.00 105 ARG A O 1
ATOM 806 N N . LEU A 1 106 ? -3.385 3.134 -14.295 1.00 87.19 106 LEU A N 1
ATOM 807 C CA . LEU A 1 106 ? -4.446 4.146 -14.261 1.00 87.19 106 LEU A CA 1
ATOM 808 C C . LEU A 1 106 ? -5.365 4.015 -13.039 1.00 87.19 106 LEU A C 1
ATOM 810 O O . LEU A 1 106 ? -5.783 5.028 -12.487 1.00 87.19 106 LEU A O 1
ATOM 814 N N . MET A 1 107 ? -5.696 2.794 -12.610 1.00 89.44 107 MET A N 1
ATOM 815 C CA . MET A 1 107 ? -6.611 2.556 -11.482 1.00 89.44 107 MET A CA 1
ATOM 816 C C . MET A 1 107 ? -5.941 2.692 -10.110 1.00 89.44 107 MET A C 1
ATOM 818 O O . MET A 1 107 ? -6.597 3.065 -9.134 1.00 89.44 107 MET A O 1
ATOM 822 N N . LEU A 1 108 ? -4.645 2.392 -10.023 1.00 89.00 108 LEU A N 1
ATOM 823 C CA . LEU A 1 108 ? -3.886 2.362 -8.780 1.00 89.00 108 LEU A CA 1
ATOM 824 C C . LEU A 1 108 ? -3.946 3.674 -7.973 1.00 89.00 108 LEU A C 1
ATOM 826 O O . LEU A 1 108 ? -4.255 3.588 -6.781 1.00 89.00 108 LEU A O 1
ATOM 830 N N . PRO A 1 109 ? -3.736 4.878 -8.547 1.00 90.81 109 PRO A N 1
ATOM 831 C CA . PRO A 1 109 ? -3.806 6.121 -7.777 1.00 90.81 109 PRO A CA 1
ATOM 832 C C . PRO A 1 109 ? -5.192 6.341 -7.163 1.00 90.81 109 PRO A C 1
ATOM 834 O O . PRO A 1 109 ? -5.293 6.744 -6.004 1.00 90.81 109 PRO A O 1
ATOM 837 N N . PHE A 1 110 ? -6.267 6.005 -7.884 1.00 91.62 110 PHE A N 1
ATOM 838 C CA . PHE A 1 110 ? -7.628 6.102 -7.351 1.00 91.62 110 PHE A CA 1
ATOM 839 C C . PHE A 1 110 ? -7.849 5.125 -6.195 1.00 91.62 110 PHE A C 1
ATOM 841 O O . PHE A 1 110 ? -8.379 5.513 -5.155 1.00 91.62 110 PHE A O 1
ATOM 848 N N . ALA A 1 111 ? -7.403 3.874 -6.334 1.00 90.75 111 ALA A N 1
ATOM 849 C CA . ALA A 1 111 ? -7.525 2.878 -5.273 1.00 90.75 111 ALA A CA 1
ATOM 850 C C . ALA A 1 111 ? -6.746 3.283 -4.009 1.00 90.75 111 ALA A C 1
ATOM 852 O O . ALA A 1 111 ? -7.274 3.180 -2.896 1.00 90.75 111 ALA A O 1
ATOM 853 N N . VAL A 1 112 ? -5.526 3.810 -4.178 1.00 90.81 112 VAL A N 1
ATOM 854 C CA . VAL A 1 112 ? -4.715 4.372 -3.089 1.00 90.81 112 VAL A CA 1
ATOM 855 C C . VAL A 1 112 ? -5.458 5.525 -2.417 1.00 90.81 112 VAL A C 1
ATOM 857 O O . VAL A 1 112 ? -5.628 5.492 -1.201 1.00 90.81 112 VAL A O 1
ATOM 860 N N . LEU A 1 113 ? -5.978 6.496 -3.174 1.00 91.00 113 LEU A N 1
ATOM 861 C CA . LEU A 1 113 ? -6.718 7.641 -2.626 1.00 91.00 113 LEU A CA 1
ATOM 862 C C . LEU A 1 113 ? -7.960 7.224 -1.829 1.00 91.00 113 LEU A C 1
ATOM 864 O O . LEU A 1 113 ? -8.171 7.720 -0.721 1.00 91.00 113 LEU A O 1
ATOM 868 N N . VAL A 1 114 ? -8.761 6.286 -2.342 1.00 90.50 114 VAL A N 1
ATOM 869 C CA . VAL A 1 114 ? -9.948 5.783 -1.629 1.00 90.50 114 VAL A CA 1
ATOM 870 C C . VAL A 1 114 ? -9.542 5.095 -0.323 1.00 90.50 114 VAL A C 1
ATOM 872 O O . VAL A 1 114 ? -10.168 5.305 0.718 1.00 90.50 114 VAL A O 1
A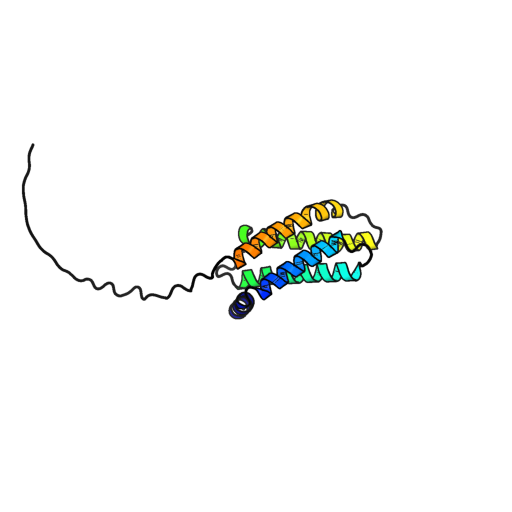TOM 875 N N . SER A 1 115 ? -8.460 4.314 -0.339 1.00 89.00 115 SER A N 1
ATOM 876 C CA . SER A 1 115 ? -7.949 3.653 0.864 1.00 89.00 115 SER A CA 1
ATOM 877 C C . SER A 1 115 ? -7.382 4.637 1.885 1.00 89.00 115 SER A C 1
ATOM 879 O O . SER A 1 115 ? -7.660 4.512 3.079 1.00 89.00 115 SER A O 1
ATOM 881 N N . LEU A 1 116 ? -6.661 5.663 1.428 1.00 88.50 116 LEU A N 1
ATOM 882 C CA . LEU A 1 116 ? -6.192 6.761 2.269 1.00 88.50 116 LEU A CA 1
ATOM 883 C C . LEU A 1 116 ? -7.362 7.508 2.908 1.00 88.50 116 LEU A C 1
ATOM 885 O O . LEU A 1 116 ? -7.334 7.755 4.111 1.00 88.50 116 LEU A O 1
ATOM 889 N N . GLY A 1 117 ? -8.425 7.790 2.150 1.00 86.88 117 GLY A N 1
ATOM 890 C CA . GLY A 1 117 ? -9.656 8.376 2.679 1.00 86.88 117 GLY A CA 1
ATOM 891 C C . 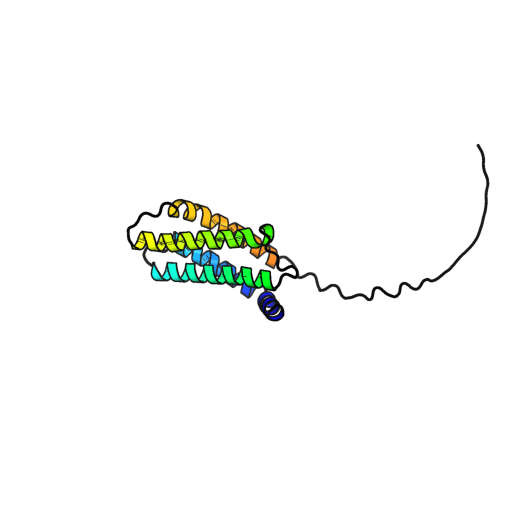GLY A 1 117 ? -10.278 7.514 3.781 1.00 86.88 117 GLY A C 1
ATOM 892 O O . GLY A 1 117 ? -10.580 8.013 4.867 1.00 86.88 117 GLY A O 1
ATOM 893 N N . GLY A 1 118 ? -10.383 6.201 3.550 1.00 85.12 118 GLY A N 1
ATOM 894 C CA . GLY A 1 118 ? -10.868 5.241 4.544 1.00 85.12 118 GLY A CA 1
ATOM 895 C C . GLY A 1 118 ? -10.007 5.186 5.812 1.00 85.12 118 GLY A C 1
ATOM 896 O O . GLY A 1 118 ? -10.542 5.123 6.921 1.00 85.12 118 GLY A O 1
ATOM 897 N N . ASN A 1 119 ? -8.683 5.269 5.671 1.00 84.44 119 ASN A N 1
ATOM 898 C CA . ASN A 1 119 ? -7.747 5.334 6.794 1.00 84.44 119 ASN A CA 1
ATOM 899 C C . ASN A 1 119 ? -7.832 6.677 7.539 1.00 84.44 119 ASN A C 1
ATOM 901 O O . ASN A 1 119 ? -7.849 6.699 8.770 1.00 84.44 119 ASN A O 1
ATOM 905 N N . MET A 1 120 ? -7.979 7.796 6.828 1.00 82.81 120 MET A N 1
ATOM 906 C CA . MET A 1 120 ? -8.070 9.138 7.411 1.00 82.81 120 MET A CA 1
ATOM 907 C C . MET A 1 120 ? -9.367 9.353 8.201 1.00 82.81 120 MET A C 1
ATOM 909 O O . MET A 1 120 ? -9.362 9.991 9.254 1.00 82.81 120 MET A O 1
ATOM 913 N N . MET A 1 121 ? -10.479 8.752 7.770 1.00 83.25 121 MET A N 1
ATOM 914 C CA . MET A 1 121 ? -11.717 8.745 8.559 1.00 83.25 121 MET A CA 1
ATOM 915 C C . MET A 1 121 ? -11.543 8.054 9.922 1.00 83.25 121 MET A C 1
ATOM 917 O O . MET A 1 121 ? -12.232 8.406 10.880 1.00 83.25 121 MET A O 1
ATOM 921 N N . ARG A 1 122 ? -10.609 7.101 10.043 1.00 73.81 122 ARG A N 1
ATOM 922 C CA . ARG A 1 122 ? -10.316 6.414 11.312 1.00 73.81 122 ARG A CA 1
ATOM 923 C C . ARG A 1 122 ? -9.495 7.278 12.258 1.00 73.81 122 ARG A C 1
ATOM 925 O O . ARG A 1 122 ? -9.786 7.262 13.445 1.00 73.81 122 ARG A O 1
ATOM 932 N N . PHE A 1 123 ? -8.569 8.086 11.740 1.00 71.00 123 PHE A N 1
ATOM 933 C CA . PHE A 1 123 ? -7.871 9.099 12.542 1.00 71.00 123 PHE A CA 1
ATOM 934 C C . PHE A 1 123 ? -8.837 10.087 13.199 1.00 71.00 123 PHE A C 1
ATOM 936 O O . PHE A 1 123 ? -8.649 10.473 14.347 1.00 71.00 123 PHE A O 1
ATOM 943 N N . LYS A 1 124 ? -9.881 10.500 12.468 1.00 74.06 124 LYS A N 1
ATOM 944 C CA . LYS A 1 124 ? -10.853 11.487 12.959 1.00 74.06 124 LYS A CA 1
ATOM 945 C C . LYS A 1 124 ? -11.892 10.901 13.917 1.00 74.06 124 LYS A C 1
ATOM 947 O O . LYS A 1 124 ? -12.554 11.654 14.631 1.00 74.06 124 LYS A O 1
ATOM 952 N N . ARG A 1 125 ? -12.059 9.575 13.958 1.00 72.56 125 ARG A N 1
ATOM 953 C CA . ARG A 1 125 ? -12.990 8.926 14.885 1.00 72.56 125 ARG A CA 1
ATOM 954 C C . ARG A 1 125 ? -12.357 8.901 16.276 1.00 72.56 125 ARG A C 1
ATOM 956 O O . ARG A 1 125 ? -11.577 8.007 16.587 1.00 72.56 125 ARG A O 1
ATOM 963 N N . LYS A 1 126 ? -12.715 9.873 17.124 1.00 55.94 126 LYS A N 1
ATOM 964 C CA . LYS A 1 126 ? -12.438 9.791 18.566 1.00 55.94 126 LYS A CA 1
ATOM 965 C C . LYS A 1 126 ? -12.961 8.442 19.062 1.00 55.94 126 LYS A C 1
ATOM 967 O O . LYS A 1 126 ? -14.116 8.101 18.792 1.00 55.94 126 LYS A O 1
ATOM 972 N N . GLN A 1 127 ? -12.101 7.657 19.713 1.00 55.28 127 GLN A N 1
ATOM 973 C CA . GLN A 1 127 ? -12.517 6.406 20.337 1.00 55.28 127 GLN A CA 1
ATOM 974 C C . GLN A 1 127 ? -13.689 6.736 21.263 1.00 55.28 127 GLN A C 1
ATOM 976 O O . GLN A 1 127 ? -13.549 7.545 22.178 1.00 55.28 127 GLN A O 1
ATOM 981 N N . LYS A 1 128 ? -14.870 6.175 20.979 1.00 45.94 128 LYS A N 1
ATOM 982 C CA . LYS A 1 128 ? -15.990 6.245 21.915 1.00 45.94 128 LYS A CA 1
ATOM 983 C C . LYS A 1 128 ? -15.474 5.586 23.199 1.00 45.94 128 LYS A C 1
ATOM 985 O O . LYS A 1 128 ? -15.058 4.426 23.093 1.00 45.94 128 LYS A O 1
ATOM 990 N N . PRO A 1 129 ? -15.420 6.294 24.344 1.00 42.75 129 PRO A N 1
ATOM 991 C CA . PRO A 1 129 ? -14.961 5.683 25.579 1.00 42.75 129 PRO A CA 1
ATOM 992 C C . PRO A 1 129 ? -15.791 4.417 25.822 1.00 42.75 129 PRO A C 1
ATOM 994 O O . PRO A 1 129 ? -16.966 4.379 25.422 1.00 42.75 129 PRO A O 1
ATOM 997 N N . PRO A 1 130 ? -15.177 3.348 26.363 1.00 48.34 130 PRO A N 1
ATOM 998 C CA . PRO A 1 130 ? -15.919 2.145 26.694 1.00 48.34 130 PRO A CA 1
ATOM 999 C C . PRO A 1 130 ? -17.111 2.582 27.536 1.00 48.34 130 PRO A C 1
ATOM 1001 O O . PRO A 1 130 ? -16.939 3.365 28.466 1.00 48.34 130 PRO A O 1
ATOM 1004 N N . ALA A 1 131 ? -18.312 2.157 27.138 1.00 51.88 131 ALA A N 1
ATOM 1005 C CA . ALA A 1 131 ? -19.483 2.341 27.972 1.00 51.88 131 ALA A CA 1
ATOM 1006 C C . ALA A 1 131 ? -19.112 1.756 29.331 1.00 51.88 131 ALA A C 1
ATOM 1008 O O . ALA A 1 131 ? -18.864 0.552 29.433 1.00 51.88 131 ALA A O 1
ATOM 1009 N N . GLU A 1 132 ? -18.969 2.642 30.312 1.00 45.91 132 GLU A N 1
ATOM 1010 C CA . GLU A 1 132 ? -18.985 2.286 31.713 1.00 45.91 132 GLU A CA 1
ATOM 1011 C C . GLU A 1 132 ? -20.158 1.325 31.855 1.00 45.91 132 GLU A C 1
ATOM 1013 O O . GLU A 1 132 ? -21.273 1.617 31.409 1.00 45.91 132 GLU A O 1
ATOM 1018 N N . SER A 1 133 ? -19.869 0.121 32.330 1.00 46.38 133 SER A N 1
ATOM 1019 C CA . SER A 1 133 ? -20.880 -0.827 32.755 1.00 46.38 133 SER A CA 1
ATOM 1020 C C . SER A 1 133 ? -21.602 -0.189 33.937 1.00 46.38 133 SER A C 1
ATOM 1022 O O . SER A 1 133 ? -21.295 -0.480 35.088 1.00 46.38 133 SER A O 1
ATOM 1024 N N . GLY A 1 134 ? -22.496 0.754 33.648 1.00 43.00 134 GLY A N 1
ATOM 1025 C CA . GLY A 1 134 ? -23.488 1.210 34.591 1.00 43.00 134 GLY A CA 1
ATOM 1026 C C . GLY A 1 134 ? -24.307 -0.015 34.939 1.00 43.00 134 GLY A C 1
ATOM 1027 O O . GLY A 1 134 ? -24.951 -0.591 34.059 1.00 43.00 134 GLY A O 1
ATOM 1028 N N . ASN A 1 135 ? -24.188 -0.439 36.195 1.00 45.06 135 ASN A N 1
ATOM 1029 C CA . ASN A 1 135 ? -25.134 -1.311 36.866 1.00 45.06 135 ASN A CA 1
ATOM 1030 C C . ASN A 1 135 ? -26.546 -0.881 36.466 1.00 45.06 135 ASN A C 1
ATOM 1032 O O . ASN A 1 135 ? -27.053 0.140 36.924 1.00 45.06 135 ASN A O 1
ATOM 1036 N N . ALA A 1 136 ? -27.154 -1.648 35.575 1.00 44.53 136 ALA A N 1
ATOM 1037 C CA . ALA A 1 136 ? -28.577 -1.605 35.334 1.00 44.53 136 ALA A CA 1
ATOM 1038 C C . ALA A 1 136 ? -29.189 -2.644 36.268 1.00 44.53 136 ALA A C 1
ATOM 1040 O O . ALA A 1 136 ? -29.477 -3.734 35.808 1.00 44.53 136 ALA A O 1
ATOM 1041 N N . ASP A 1 137 ? -29.258 -2.330 37.564 1.00 46.84 137 ASP A N 1
ATOM 1042 C CA . ASP A 1 137 ? -30.061 -3.049 38.565 1.00 46.84 137 ASP A CA 1
ATOM 1043 C C . ASP A 1 137 ? -30.100 -2.232 39.870 1.00 46.84 137 ASP A C 1
ATOM 1045 O O . ASP A 1 137 ? -29.573 -2.648 40.890 1.00 46.84 137 ASP A O 1
ATOM 1049 N N . GLU A 1 138 ? -30.683 -1.031 39.828 1.00 45.59 138 GLU A N 1
ATOM 1050 C CA . GLU A 1 138 ? -31.374 -0.446 40.991 1.00 45.59 138 GLU A CA 1
ATOM 1051 C C . GLU A 1 138 ? -32.266 0.713 40.518 1.00 45.59 138 GLU A C 1
ATOM 1053 O O . GLU A 1 138 ? -31.961 1.892 40.678 1.00 45.59 138 GLU A O 1
ATOM 1058 N N . VAL A 1 139 ? -33.375 0.385 39.846 1.00 49.56 139 VAL A N 1
ATOM 1059 C CA . VAL A 1 139 ? -34.518 1.307 39.785 1.00 49.56 139 VAL A CA 1
ATOM 1060 C C . VAL A 1 139 ? -35.417 0.932 40.950 1.00 49.56 139 VAL A C 1
ATOM 1062 O O . VAL A 1 139 ? -36.305 0.084 40.854 1.00 49.56 139 VAL A O 1
ATOM 1065 N N . GLU A 1 140 ? -35.090 1.547 42.081 1.00 44.72 140 GLU A N 1
ATOM 1066 C CA . GLU A 1 140 ? -35.878 1.586 43.298 1.00 44.72 140 GLU A CA 1
ATOM 1067 C C . GLU A 1 140 ? -37.314 2.003 42.952 1.00 44.72 140 GLU A C 1
ATOM 1069 O O . GLU A 1 140 ? -37.597 3.098 42.462 1.00 44.72 140 GLU A O 1
ATOM 1074 N N . THR A 1 141 ? -38.230 1.059 43.145 1.00 48.47 141 THR A N 1
ATOM 1075 C CA . THR A 1 141 ? -39.663 1.243 42.939 1.00 48.47 141 THR A CA 1
ATOM 1076 C C . THR A 1 141 ? -40.213 2.008 44.141 1.00 48.47 141 THR A C 1
ATOM 1078 O O . THR A 1 141 ? -40.704 1.408 45.091 1.00 48.47 141 THR A O 1
ATOM 1081 N N . ALA A 1 142 ? -40.111 3.337 44.126 1.00 47.38 142 ALA A N 1
ATOM 1082 C CA . ALA A 1 142 ? -40.748 4.184 45.129 1.00 47.38 142 ALA A CA 1
ATOM 1083 C C . ALA A 1 142 ? -42.181 4.534 44.694 1.00 47.38 142 ALA A C 1
ATOM 1085 O O . ALA A 1 142 ? -42.441 5.467 43.936 1.00 47.38 142 ALA A O 1
ATOM 1086 N N . THR A 1 143 ? -43.120 3.742 45.202 1.00 46.88 143 THR A N 1
ATOM 1087 C CA . THR A 1 143 ? -44.532 4.078 45.409 1.00 46.88 143 THR A CA 1
ATOM 1088 C C . THR A 1 143 ? -44.714 5.459 46.043 1.00 46.88 143 THR A C 1
ATOM 1090 O O . THR A 1 143 ? -44.293 5.651 47.179 1.00 46.88 143 THR A O 1
ATOM 1093 N N . VAL A 1 144 ? -45.463 6.357 45.392 1.00 46.59 144 VAL A N 1
ATOM 1094 C CA . VAL A 1 144 ? -46.304 7.359 46.074 1.00 46.59 144 VAL A CA 1
ATOM 1095 C C . VAL A 1 144 ? -47.604 7.511 45.285 1.00 46.59 144 VAL A C 1
ATOM 1097 O O . VAL A 1 144 ? -47.603 7.942 44.135 1.00 46.59 144 VAL A O 1
ATOM 1100 N N . GLY A 1 145 ? -48.711 7.113 45.910 1.00 47.12 145 GLY A N 1
ATOM 1101 C CA . GLY A 1 145 ? -50.062 7.359 45.427 1.00 47.12 145 GLY A CA 1
ATOM 1102 C C . GLY A 1 145 ? -50.680 8.605 46.061 1.00 47.12 145 GLY A C 1
ATOM 1103 O O . GLY A 1 145 ? -50.425 8.900 47.225 1.00 47.12 145 GLY A O 1
ATOM 1104 N N . THR A 1 146 ? -51.552 9.263 45.299 1.00 45.19 146 THR A N 1
ATOM 1105 C CA . THR A 1 146 ? -52.611 10.192 45.743 1.00 45.19 146 THR A CA 1
ATOM 1106 C C . THR A 1 146 ? -53.543 10.364 44.533 1.00 45.19 146 THR A C 1
ATOM 1108 O O . THR A 1 146 ? -53.112 10.855 43.500 1.00 45.19 146 THR A O 1
ATOM 1111 N N . SER A 1 147 ? -54.687 9.677 44.441 1.00 47.41 147 SER A N 1
ATOM 1112 C CA . SER A 1 147 ? -55.992 9.922 45.086 1.00 47.41 147 SER A CA 1
ATOM 1113 C C . SER A 1 147 ? -56.654 11.261 44.719 1.00 47.41 147 SER A C 1
ATOM 1115 O O . SER A 1 147 ? -56.137 12.319 45.062 1.00 47.41 147 SER A O 1
ATOM 1117 N N . GLY A 1 148 ? -57.849 11.160 44.117 1.00 44.06 148 GLY A N 1
ATOM 1118 C CA . GLY A 1 148 ? -58.855 12.221 43.943 1.00 44.06 148 GLY A CA 1
ATOM 1119 C C . GLY A 1 148 ? -58.895 12.815 42.529 1.00 44.06 148 GLY A C 1
ATOM 1120 O O . GLY A 1 148 ? -57.857 13.127 41.972 1.00 44.06 148 GLY A O 1
ATOM 1121 N N . THR A 1 149 ? -60.024 13.011 41.848 1.00 46.56 149 THR A N 1
ATOM 1122 C CA . THR A 1 149 ? -61.451 12.935 42.204 1.00 46.56 149 THR A CA 1
ATOM 1123 C C . THR A 1 149 ? -62.265 12.964 40.902 1.00 46.56 149 THR A C 1
ATOM 1125 O O . THR A 1 149 ? -61.838 13.540 39.905 1.00 46.56 149 THR A O 1
ATOM 1128 N N . ALA A 1 150 ? -63.439 12.336 40.937 1.00 51.97 150 ALA A N 1
ATOM 1129 C CA . ALA A 1 150 ? -64.425 12.244 39.865 1.00 51.97 150 ALA A CA 1
ATOM 1130 C C . ALA A 1 150 ? -65.034 13.593 39.422 1.00 51.97 150 ALA A C 1
ATOM 1132 O O . ALA A 1 150 ? -65.149 14.521 40.219 1.00 51.97 150 ALA A O 1
ATOM 1133 N N . GLY A 1 151 ? -65.530 13.633 38.179 1.00 41.16 151 GLY A N 1
ATOM 1134 C CA . GLY A 1 151 ? -66.460 14.642 37.655 1.00 41.16 151 GLY A CA 1
ATOM 1135 C C . GLY A 1 151 ? -67.097 14.161 36.331 1.00 41.16 151 GLY A C 1
ATOM 1136 O O . GLY A 1 151 ? -66.343 13.695 35.478 1.00 41.16 151 GLY A O 1
ATOM 1137 N N . PRO A 1 152 ? -68.438 14.180 36.160 1.00 58.16 152 PRO A N 1
ATOM 1138 C CA . PRO A 1 152 ? -69.142 13.394 35.137 1.00 58.16 152 PRO A CA 1
ATOM 1139 C C . PRO A 1 152 ? -69.527 14.157 33.848 1.00 58.16 152 PRO A C 1
ATOM 1141 O O . PRO A 1 152 ? -69.737 15.361 33.876 1.00 58.16 152 PRO A O 1
ATOM 1144 N N . ALA A 1 153 ? -69.634 13.374 32.765 1.00 48.09 153 ALA A N 1
ATOM 1145 C CA . ALA A 1 153 ? -70.668 13.265 31.713 1.00 48.09 153 ALA A CA 1
ATOM 1146 C C . ALA A 1 153 ? -71.397 14.485 31.074 1.00 48.09 153 ALA A C 1
ATOM 1148 O O . ALA A 1 153 ? -71.847 15.390 31.766 1.00 48.09 153 ALA A O 1
ATOM 1149 N N . VAL A 1 154 ? -71.728 14.276 29.778 1.00 51.75 154 VAL A N 1
ATOM 1150 C CA . VAL A 1 154 ? -72.781 14.907 28.926 1.00 51.75 154 VAL A CA 1
ATOM 1151 C C . VAL A 1 154 ? -72.368 16.277 28.341 1.00 51.75 154 VAL A C 1
ATOM 1153 O O . VAL A 1 154 ? -71.792 17.083 29.058 1.00 51.75 154 VAL A O 1
ATOM 1156 N N . GLU A 1 155 ? -72.500 16.600 27.046 1.00 47.50 155 GLU A N 1
ATOM 1157 C CA . GLU A 1 155 ? -73.513 16.301 26.002 1.00 47.50 155 GLU A CA 1
ATOM 1158 C C . GLU A 1 155 ? -72.982 15.649 24.714 1.00 47.50 155 GLU A C 1
ATOM 1160 O O . GLU A 1 155 ? -71.826 15.923 24.316 1.00 47.50 155 GLU A O 1
#

pLDDT: mean 77.11, std 15.98, range [41.16, 93.94]

Mean predicted aligned error: 11.97 Å

Sequence (155 aa):
MQNFAKKVLDLGAPYLIGLTVSKVAALLAGEVYIGMESLAKFVIALALLLTSFDIVVRMAASRKQRWNFAKHGTDTILIVLFSIVFDCVSCEADGSTCRYCRATRLMLPFAVLVSLGGNMMRFKRKQKPPAESGNADEVETATVGTSGTAGPAVE

Solvent-accessible surface area (backbone atoms only — not comparable to full-atom values): 9339 Å² total; per-residue (Å²): 109,48,73,58,30,45,55,57,55,68,55,45,63,66,50,54,49,52,56,49,52,33,49,53,48,22,52,46,29,74,74,67,44,82,89,42,56,72,60,25,47,50,43,35,53,50,26,44,51,53,54,52,48,52,52,51,38,52,44,51,54,37,94,66,82,64,91,48,63,94,81,45,39,57,60,53,51,44,43,54,47,49,53,50,47,50,50,35,56,50,28,56,73,71,74,44,88,58,89,57,42,70,60,43,62,67,47,44,62,57,45,51,52,54,39,49,51,60,53,51,54,54,73,69,51,72,78,75,72,78,79,72,84,68,80,89,81,76,84,78,84,77,87,82,90,83,87,88,80,90,83,82,85,89,135